Protein AF-A0A519UWL4-F1 (afdb_monomer_lite)

Radius of gyration: 13.78 Å; chains: 1; bounding box: 30×25×41 Å

Foldseek 3Di:
DALVVQLVVCVPPPQVLLSCLQSVVNVVCVVPVPDDDDCVVVVVVQVVDPSSNSSVNSVVVNVVVVVCLVPDPVNVVVVVVD

Secondary structure (DSSP, 8-state):
--HHHHHHHHTT-S-HHHHHHHHHHHHHHHH-TT----GGG-GGGTTTSHHHHHHHHHHHHHHHHHHHHHH-HHHHHHHTT-

Structure (mmCIF, N/CA/C/O backbone):
data_AF-A0A519UWL4-F1
#
_entry.id   AF-A0A519UWL4-F1
#
loop_
_atom_site.group_PDB
_atom_site.id
_atom_site.type_symbol
_atom_site.label_atom_id
_atom_site.label_alt_id
_atom_site.label_comp_id
_atom_site.label_asym_id
_atom_site.label_entity_id
_atom_site.label_seq_id
_atom_site.pdbx_PDB_ins_code
_atom_site.Cartn_x
_atom_site.Cartn_y
_atom_site.Cartn_z
_atom_site.occupancy
_atom_site.B_iso_or_equiv
_atom_site.auth_seq_id
_atom_site.auth_comp_id
_atom_site.auth_asym_id
_atom_site.auth_atom_id
_atom_site.pdbx_PDB_model_num
ATOM 1 N N . MET A 1 1 ? 2.203 0.869 -8.940 1.00 81.50 1 MET A N 1
ATOM 2 C CA . MET A 1 1 ? 2.348 -0.606 -9.128 1.00 81.50 1 MET A CA 1
ATOM 3 C C . MET A 1 1 ? 0.980 -1.290 -9.013 1.00 81.50 1 MET A C 1
ATOM 5 O O . MET A 1 1 ? -0.006 -0.572 -9.006 1.00 81.50 1 MET A O 1
ATOM 9 N N . ASN A 1 2 ? 0.882 -2.633 -8.986 1.00 87.62 2 ASN A N 1
ATOM 10 C CA . ASN A 1 2 ? -0.374 -3.345 -8.679 1.00 87.62 2 ASN A CA 1
ATOM 11 C C . ASN A 1 2 ? -0.427 -3.797 -7.203 1.00 87.62 2 ASN A C 1
ATOM 13 O O . ASN A 1 2 ? 0.584 -3.761 -6.498 1.00 87.62 2 ASN A O 1
ATOM 17 N N . PHE A 1 3 ? -1.593 -4.279 -6.758 1.00 92.44 3 PHE A N 1
ATOM 18 C CA . PHE A 1 3 ? -1.818 -4.654 -5.356 1.00 92.44 3 PHE A CA 1
ATOM 19 C C . PHE A 1 3 ? -0.907 -5.778 -4.842 1.00 92.44 3 PHE A C 1
ATOM 21 O O . PHE A 1 3 ? -0.559 -5.782 -3.662 1.00 92.44 3 PHE A O 1
ATOM 28 N N . LEU A 1 4 ? -0.503 -6.730 -5.696 1.00 94.44 4 LEU A N 1
ATOM 29 C CA . LEU A 1 4 ? 0.370 -7.831 -5.281 1.00 94.44 4 LEU A CA 1
ATOM 30 C C . LEU A 1 4 ? 1.752 -7.302 -4.917 1.00 94.44 4 LEU A C 1
ATOM 32 O O . LEU A 1 4 ? 2.286 -7.678 -3.878 1.00 94.44 4 LEU A O 1
ATOM 36 N N . SER A 1 5 ? 2.311 -6.399 -5.727 1.00 93.00 5 SER A N 1
ATOM 37 C CA . SER A 1 5 ? 3.599 -5.766 -5.431 1.00 93.00 5 SER A CA 1
ATOM 38 C C . SER A 1 5 ? 3.574 -5.087 -4.061 1.00 93.00 5 SER A C 1
ATOM 40 O O . SER A 1 5 ? 4.456 -5.324 -3.238 1.00 93.00 5 SER A O 1
ATOM 42 N N . HIS A 1 6 ? 2.523 -4.314 -3.782 1.00 95.06 6 HIS A N 1
ATOM 43 C CA . HIS A 1 6 ? 2.328 -3.653 -2.495 1.00 95.06 6 HIS A CA 1
ATOM 44 C C . HIS A 1 6 ? 2.176 -4.645 -1.333 1.00 95.06 6 HIS A C 1
ATOM 46 O O . HIS A 1 6 ? 2.819 -4.480 -0.297 1.00 95.06 6 HIS A O 1
ATOM 52 N N . TYR A 1 7 ? 1.400 -5.715 -1.520 1.00 96.31 7 TYR A N 1
ATOM 53 C CA . TYR A 1 7 ? 1.257 -6.780 -0.528 1.00 96.31 7 TYR A CA 1
ATOM 54 C C . TYR A 1 7 ? 2.596 -7.451 -0.195 1.00 96.31 7 TYR A C 1
ATOM 56 O O . TYR A 1 7 ? 2.912 -7.643 0.977 1.00 96.31 7 TYR A O 1
ATOM 64 N N . TYR A 1 8 ? 3.412 -7.791 -1.199 1.00 95.56 8 TYR A N 1
ATOM 65 C CA . TYR A 1 8 ? 4.674 -8.502 -0.975 1.00 95.56 8 TYR A CA 1
ATOM 66 C C . TYR A 1 8 ? 5.694 -7.695 -0.161 1.00 95.56 8 TYR A C 1
ATOM 68 O O . TYR A 1 8 ? 6.499 -8.311 0.539 1.00 95.56 8 TYR A O 1
ATOM 76 N N . PHE A 1 9 ? 5.637 -6.359 -0.179 1.00 92.75 9 PHE A N 1
ATOM 77 C CA . PHE A 1 9 ? 6.464 -5.522 0.698 1.00 92.75 9 PHE A CA 1
ATOM 78 C C . PHE A 1 9 ? 6.037 -5.578 2.173 1.00 92.75 9 PHE A C 1
ATOM 80 O O . PHE A 1 9 ? 6.877 -5.421 3.055 1.00 92.75 9 PHE A O 1
ATOM 87 N N . GLU A 1 10 ? 4.760 -5.842 2.453 1.00 94.62 10 GLU A N 1
ATOM 88 C CA . GLU A 1 10 ? 4.189 -5.821 3.808 1.00 94.62 10 GLU A CA 1
ATOM 89 C C . GLU A 1 10 ? 3.783 -7.206 4.336 1.00 94.62 10 GLU A C 1
ATOM 91 O O . GLU A 1 10 ? 3.385 -7.333 5.489 1.00 94.62 10 GLU A O 1
ATOM 96 N N . ARG A 1 11 ? 3.921 -8.277 3.546 1.00 94.81 11 ARG A N 1
ATOM 97 C CA . ARG A 1 11 ? 3.438 -9.642 3.863 1.00 94.81 11 ARG A CA 1
ATOM 98 C C . ARG A 1 11 ? 3.932 -10.245 5.184 1.00 94.81 11 ARG A C 1
ATOM 100 O O . ARG A 1 11 ? 3.364 -11.228 5.646 1.00 94.81 11 ARG A O 1
ATOM 107 N N . HIS A 1 12 ? 5.020 -9.721 5.745 1.00 96.38 12 HIS A N 1
ATOM 108 C CA . HIS A 1 12 ? 5.612 -10.183 7.005 1.00 96.38 12 HIS A CA 1
ATOM 109 C C . HIS A 1 12 ? 5.292 -9.261 8.189 1.00 96.38 12 HIS A C 1
ATOM 111 O O . HIS A 1 12 ? 5.796 -9.474 9.289 1.00 96.38 12 HIS A O 1
ATOM 117 N N . ASN A 1 13 ? 4.475 -8.230 7.978 1.00 95.62 13 ASN A N 1
ATOM 118 C CA . ASN A 1 13 ? 4.055 -7.324 9.030 1.00 95.62 13 ASN A CA 1
ATOM 119 C C . ASN A 1 13 ? 3.119 -8.053 10.009 1.00 95.62 13 ASN A C 1
ATOM 121 O O . ASN A 1 13 ? 2.145 -8.681 9.602 1.00 95.62 13 ASN A O 1
ATOM 125 N N . ALA A 1 14 ? 3.405 -7.970 11.308 1.00 96.44 14 ALA A N 1
ATOM 126 C CA . ALA A 1 14 ? 2.583 -8.610 12.336 1.00 96.44 14 ALA A CA 1
ATOM 127 C C . ALA A 1 14 ? 1.200 -7.950 12.495 1.00 96.44 14 ALA A C 1
ATOM 129 O O . ALA A 1 14 ? 0.276 -8.573 13.013 1.00 96.44 14 ALA A O 1
ATOM 130 N N . ASN A 1 15 ? 1.047 -6.698 12.051 1.00 97.19 15 ASN A N 1
ATOM 131 C CA . ASN A 1 15 ? -0.206 -5.963 12.135 1.00 97.19 15 ASN A CA 1
ATOM 132 C C . ASN A 1 15 ? -0.980 -6.061 10.810 1.00 97.19 15 ASN A C 1
ATOM 134 O O . ASN A 1 15 ? -0.645 -5.405 9.820 1.00 97.19 15 ASN A O 1
ATOM 138 N N . SER A 1 16 ? -2.060 -6.847 10.813 1.00 97.31 16 SER A N 1
ATOM 139 C CA . SER A 1 16 ? -2.937 -7.045 9.652 1.00 97.31 16 SER A CA 1
ATOM 140 C C . SER A 1 16 ? -3.585 -5.751 9.149 1.00 97.31 16 SER A C 1
ATOM 142 O O . SER A 1 16 ? -3.823 -5.625 7.947 1.00 97.31 16 SER A O 1
ATOM 144 N N . ASN A 1 17 ? -3.807 -4.764 10.024 1.00 98.19 17 ASN A N 1
ATOM 145 C CA . ASN A 1 17 ? -4.363 -3.465 9.646 1.00 98.19 17 ASN A CA 1
ATOM 146 C C . ASN A 1 17 ? -3.393 -2.659 8.770 1.00 98.19 17 ASN A C 1
ATOM 148 O O . ASN A 1 17 ? -3.822 -1.949 7.862 1.00 98.19 17 ASN A O 1
ATOM 152 N N . ILE A 1 18 ? -2.082 -2.811 8.984 1.00 98.00 18 ILE A N 1
ATOM 153 C CA . ILE A 1 18 ? -1.080 -2.193 8.108 1.00 98.00 18 ILE A CA 1
ATOM 154 C C . ILE A 1 18 ? -1.109 -2.867 6.736 1.00 98.00 18 ILE A C 1
ATOM 156 O O . ILE A 1 18 ? -1.168 -2.172 5.725 1.00 98.00 18 ILE A O 1
ATOM 160 N N . ILE A 1 19 ? -1.150 -4.204 6.696 1.00 97.88 19 ILE A N 1
ATOM 161 C CA . ILE A 1 19 ? -1.205 -4.963 5.437 1.00 97.88 19 ILE A CA 1
ATOM 162 C C . ILE A 1 19 ? -2.425 -4.547 4.610 1.00 97.88 19 ILE A C 1
ATOM 164 O O . ILE A 1 19 ? -2.277 -4.201 3.436 1.00 97.88 19 ILE A O 1
ATOM 168 N N . ILE A 1 20 ? -3.623 -4.544 5.212 1.00 97.44 20 ILE A N 1
ATOM 169 C CA . ILE A 1 20 ? -4.841 -4.148 4.494 1.00 97.44 20 ILE A CA 1
ATOM 170 C C . ILE A 1 20 ? -4.774 -2.678 4.076 1.00 97.44 20 ILE A C 1
ATOM 172 O O . ILE A 1 20 ? -5.106 -2.364 2.938 1.00 97.44 20 ILE A O 1
ATOM 176 N N . GLY A 1 21 ? -4.266 -1.788 4.937 1.00 97.62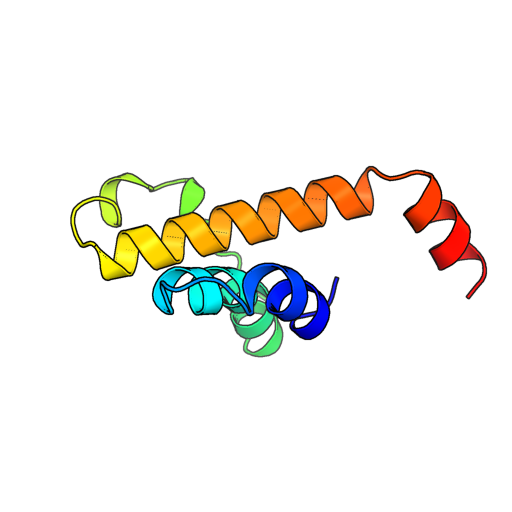 21 GLY A N 1
ATOM 177 C CA . GLY A 1 21 ? -4.088 -0.373 4.618 1.00 97.62 21 GLY A CA 1
ATOM 178 C C . GLY A 1 21 ? -3.174 -0.132 3.418 1.00 97.62 21 GLY A C 1
ATOM 179 O O . GLY A 1 21 ? -3.415 0.790 2.645 1.00 97.62 21 GLY A O 1
ATOM 180 N N . THR A 1 22 ? -2.157 -0.973 3.218 1.00 97.88 22 THR A N 1
ATOM 181 C CA . THR A 1 22 ? -1.233 -0.868 2.081 1.00 97.88 22 THR A CA 1
ATOM 182 C C . THR A 1 22 ? -1.852 -1.310 0.752 1.00 97.88 22 THR A C 1
ATOM 184 O O . THR A 1 22 ? -1.520 -0.739 -0.286 1.00 97.88 22 THR A O 1
ATOM 187 N N . VAL A 1 23 ? -2.769 -2.281 0.750 1.00 97.44 23 VAL A N 1
ATOM 188 C CA . VAL A 1 23 ? -3.443 -2.743 -0.486 1.00 97.44 23 VAL A CA 1
ATOM 189 C C . VAL A 1 23 ? -4.773 -2.032 -0.759 1.00 97.44 23 VAL A C 1
ATOM 191 O O . VAL A 1 23 ? -5.289 -2.079 -1.875 1.00 97.44 23 VAL A O 1
ATOM 194 N N . LEU A 1 24 ? -5.338 -1.352 0.243 1.00 97.12 24 LEU A N 1
ATOM 195 C CA . LEU A 1 24 ? -6.641 -0.696 0.149 1.00 97.12 24 LEU A CA 1
ATOM 196 C C . LEU A 1 24 ? -6.743 0.365 -0.965 1.00 97.12 24 LEU A C 1
ATOM 198 O O . LEU A 1 24 ? -7.793 0.400 -1.610 1.00 97.12 24 LEU A O 1
ATOM 202 N N . PRO A 1 25 ? -5.720 1.198 -1.252 1.00 96.81 25 PRO A N 1
ATOM 203 C CA . PRO A 1 25 ? -5.789 2.147 -2.365 1.00 96.81 25 PRO A CA 1
ATOM 204 C C . PRO A 1 25 ? -6.030 1.460 -3.715 1.00 96.81 25 PRO A C 1
ATOM 206 O O . PRO A 1 25 ? -6.893 1.895 -4.482 1.00 96.81 25 PRO A O 1
ATOM 209 N N . ASP A 1 26 ? -5.335 0.347 -3.969 1.00 96.00 26 ASP A N 1
ATOM 210 C CA . ASP A 1 26 ? -5.497 -0.435 -5.197 1.00 96.00 26 ASP A CA 1
ATOM 211 C C . ASP A 1 26 ? -6.896 -1.053 -5.273 1.00 96.00 26 ASP A C 1
ATOM 213 O O . ASP A 1 26 ? -7.542 -1.015 -6.320 1.00 96.00 26 ASP A O 1
ATOM 217 N N . PHE A 1 27 ? -7.407 -1.590 -4.159 1.00 96.25 27 PHE A N 1
ATOM 218 C CA . PHE A 1 27 ? -8.762 -2.144 -4.101 1.00 96.25 27 PHE A CA 1
ATOM 219 C C . PHE A 1 27 ? -9.833 -1.079 -4.333 1.00 96.25 27 PHE A C 1
ATOM 221 O O . PHE A 1 27 ? -10.754 -1.310 -5.113 1.00 96.25 27 PHE A O 1
ATOM 228 N N . ALA A 1 28 ? -9.698 0.096 -3.715 1.00 96.25 28 ALA A N 1
ATOM 229 C CA . ALA A 1 28 ? -10.627 1.204 -3.902 1.00 96.25 28 ALA A CA 1
ATOM 230 C C . ALA A 1 28 ? -10.670 1.651 -5.371 1.00 96.25 28 ALA A C 1
ATOM 232 O O . ALA A 1 28 ? -11.754 1.788 -5.935 1.00 96.25 28 ALA A O 1
ATOM 233 N N . LYS A 1 29 ? -9.504 1.803 -6.012 1.00 94.19 29 LYS A N 1
ATOM 234 C CA . LYS A 1 29 ? -9.404 2.169 -7.432 1.00 94.19 29 LYS A CA 1
ATOM 235 C C . LYS A 1 29 ? -9.918 1.087 -8.377 1.00 94.19 29 LYS A C 1
ATOM 237 O O . LYS A 1 29 ? -10.524 1.419 -9.396 1.00 94.19 29 LYS A O 1
ATOM 242 N N . ASN A 1 30 ? -9.708 -0.186 -8.043 1.00 94.12 30 ASN A N 1
ATOM 243 C CA . ASN A 1 30 ? -10.252 -1.307 -8.808 1.00 94.12 30 ASN A CA 1
ATOM 244 C C . ASN A 1 30 ? -11.778 -1.406 -8.684 1.00 94.12 30 ASN A C 1
ATOM 246 O O . ASN A 1 30 ? -12.440 -1.732 -9.667 1.00 94.12 30 ASN A O 1
ATOM 250 N N . ALA A 1 31 ? -12.340 -1.109 -7.508 1.00 96.31 31 ALA A N 1
ATOM 251 C CA . ALA A 1 31 ? -13.783 -1.102 -7.288 1.00 96.31 31 ALA A CA 1
ATOM 252 C C . ALA A 1 31 ? -14.466 0.080 -7.991 1.00 96.31 31 ALA A C 1
ATOM 254 O O . ALA A 1 31 ? -15.521 -0.087 -8.603 1.00 96.31 31 ALA A O 1
ATOM 255 N N . ASN A 1 32 ? -13.868 1.273 -7.919 1.00 96.88 32 ASN A N 1
ATOM 256 C CA . ASN A 1 32 ? -14.363 2.460 -8.601 1.00 96.88 32 ASN A CA 1
ATOM 257 C C . ASN A 1 32 ? -13.213 3.427 -8.936 1.00 96.88 32 ASN A C 1
ATOM 259 O O . ASN A 1 32 ? -12.547 3.975 -8.055 1.00 96.88 32 ASN A O 1
ATOM 263 N N . LYS A 1 33 ? -13.010 3.687 -10.233 1.00 93.50 33 LYS A N 1
ATOM 264 C CA . LYS A 1 33 ? -11.905 4.527 -10.724 1.00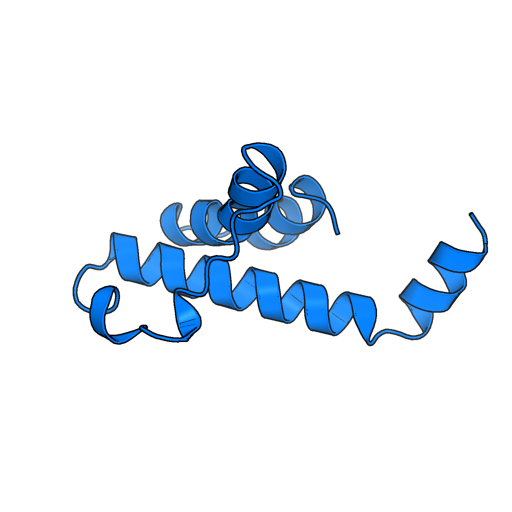 93.50 33 LYS A CA 1
ATOM 265 C C . LYS A 1 33 ? -12.041 6.003 -10.329 1.00 93.50 33 LYS A C 1
ATOM 267 O O . LYS A 1 33 ? -11.018 6.681 -10.177 1.00 93.50 33 LYS A O 1
ATOM 272 N N . ASP A 1 34 ? -13.267 6.473 -10.096 1.00 96.25 34 ASP A N 1
ATOM 273 C CA . ASP A 1 34 ? -13.580 7.866 -9.757 1.00 96.25 34 ASP A CA 1
ATOM 274 C C . ASP A 1 34 ? -13.318 8.187 -8.278 1.00 96.25 34 ASP A C 1
ATOM 276 O O . ASP A 1 34 ? -13.238 9.354 -7.886 1.00 96.25 34 ASP A O 1
ATOM 280 N N . TRP A 1 35 ? -13.127 7.169 -7.433 1.00 95.44 35 TRP A N 1
ATOM 281 C CA . TRP A 1 35 ? -12.819 7.375 -6.022 1.00 95.44 35 TRP A CA 1
ATOM 282 C C . TRP A 1 35 ? -11.406 7.912 -5.829 1.00 95.44 35 TRP A C 1
ATOM 284 O O . TRP A 1 35 ? -10.416 7.251 -6.137 1.00 95.44 35 TRP A O 1
ATOM 294 N N . ASN A 1 36 ? -11.306 9.119 -5.278 1.00 90.62 36 ASN A N 1
ATOM 295 C CA . ASN A 1 36 ? -10.048 9.773 -4.930 1.00 90.62 36 ASN A CA 1
ATOM 296 C C . ASN A 1 36 ? -10.007 10.008 -3.419 1.00 90.62 36 ASN A C 1
ATOM 298 O O . ASN A 1 36 ? -10.430 11.050 -2.921 1.00 90.62 36 ASN A O 1
ATOM 302 N N . LEU A 1 37 ? -9.544 8.993 -2.691 1.00 94.88 37 LEU A N 1
ATOM 303 C CA . LEU A 1 37 ? -9.478 8.996 -1.233 1.00 94.88 37 LEU A CA 1
ATOM 304 C C . LEU A 1 37 ? -8.128 9.545 -0.758 1.00 94.88 37 LEU A C 1
ATOM 306 O O . LEU A 1 37 ? -7.083 9.215 -1.317 1.00 94.88 37 LEU A O 1
ATOM 310 N N . TYR A 1 38 ? -8.155 10.364 0.296 1.00 95.75 38 TYR A N 1
ATOM 311 C CA . TYR A 1 38 ? -6.958 10.988 0.869 1.00 95.75 38 TYR A CA 1
ATOM 312 C C . TYR A 1 38 ? -6.970 10.953 2.408 1.00 95.75 38 TYR A C 1
ATOM 314 O O . TYR A 1 38 ? -6.957 12.014 3.036 1.00 95.75 38 TYR A O 1
ATOM 322 N N . PRO A 1 39 ? -7.016 9.771 3.050 1.00 95.56 39 PRO A N 1
ATOM 323 C CA . PRO A 1 39 ? -7.045 9.671 4.512 1.00 95.56 39 PRO A CA 1
ATOM 324 C C . PRO A 1 39 ? -5.835 10.344 5.183 1.00 95.56 39 PRO A C 1
ATOM 326 O O . PRO A 1 39 ? -5.977 10.916 6.258 1.00 95.56 39 PRO A O 1
ATOM 329 N N . GLN A 1 40 ? -4.681 10.405 4.510 1.00 95.75 40 GLN A N 1
ATOM 330 C CA . GLN A 1 40 ? -3.490 11.130 4.970 1.00 95.75 40 GLN A CA 1
ATOM 331 C C . GLN A 1 40 ? -3.663 12.656 5.066 1.00 95.75 40 GLN A C 1
ATOM 333 O O . GLN A 1 40 ? -2.793 13.337 5.592 1.00 95.75 40 GLN A O 1
ATOM 338 N N . LYS A 1 41 ? -4.748 13.224 4.525 1.00 96.62 41 LYS A N 1
ATOM 339 C CA . LYS A 1 41 ? -5.081 14.651 4.686 1.00 96.62 41 LYS A CA 1
ATOM 340 C C . LYS A 1 41 ? -5.983 14.921 5.895 1.00 96.62 41 LYS A C 1
ATOM 342 O O . LYS A 1 41 ? -6.252 16.080 6.188 1.00 96.62 41 LYS A O 1
ATOM 347 N N . SER A 1 42 ? -6.480 13.877 6.555 1.00 95.88 42 SER A N 1
ATOM 348 C CA . SER A 1 42 ? -7.342 13.970 7.739 1.00 95.88 42 SER A CA 1
ATOM 349 C C . SER A 1 42 ? -6.941 12.910 8.765 1.00 95.88 42 SER A C 1
ATOM 351 O O . SER A 1 42 ? -7.771 12.117 9.213 1.00 95.88 42 SER A O 1
ATOM 353 N N . GLU A 1 43 ? -5.642 12.846 9.075 1.00 96.69 43 GLU A N 1
ATOM 354 C CA . GLU A 1 43 ? -5.055 11.823 9.950 1.00 96.69 43 GLU A CA 1
ATOM 355 C C . GLU A 1 43 ? -5.719 11.812 11.332 1.00 96.69 43 GLU A C 1
ATOM 357 O O . GLU A 1 43 ? -5.960 10.747 11.897 1.00 96.69 43 GLU A O 1
ATOM 362 N N . GLU A 1 44 ? -6.119 12.984 11.831 1.00 96.88 44 GLU A N 1
ATOM 363 C CA . GLU A 1 44 ? -6.765 13.178 13.130 1.00 96.88 44 GLU A CA 1
ATOM 364 C C . GLU A 1 44 ? -8.024 12.323 13.335 1.00 96.88 44 GLU A C 1
ATOM 366 O O . GLU A 1 44 ? -8.385 12.017 14.471 1.00 96.88 44 GLU A O 1
ATOM 371 N N . LYS A 1 45 ? -8.677 11.897 12.247 1.00 96.44 45 LYS A N 1
ATOM 372 C CA . LYS A 1 45 ? -9.879 11.055 12.293 1.00 96.44 45 LYS A CA 1
ATOM 373 C C . LYS A 1 45 ? -9.581 9.582 12.564 1.00 96.44 45 LYS A C 1
ATOM 375 O O . LYS A 1 45 ? -10.499 8.861 12.932 1.00 96.44 45 LYS A O 1
ATOM 380 N N . PHE A 1 46 ? -8.336 9.146 12.376 1.00 96.00 46 PHE A N 1
ATOM 381 C CA . PHE A 1 46 ? -7.954 7.731 12.376 1.00 96.00 46 PHE A CA 1
ATOM 382 C C . PHE A 1 46 ? -6.936 7.375 13.467 1.00 96.00 46 PHE A C 1
ATOM 384 O O . PHE A 1 46 ? -6.766 6.202 13.770 1.00 96.00 46 PHE A O 1
A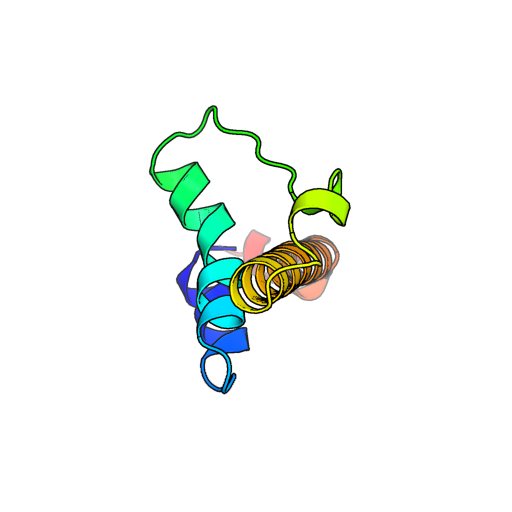TOM 391 N N . ILE A 1 47 ? -6.261 8.358 14.075 1.00 95.69 47 ILE A N 1
ATOM 392 C CA . ILE A 1 47 ? -5.180 8.105 15.049 1.00 95.69 47 ILE A CA 1
ATOM 393 C C . ILE A 1 47 ? -5.649 7.608 16.424 1.00 95.69 47 ILE A C 1
ATOM 395 O O . ILE A 1 47 ? -4.841 7.060 17.168 1.00 95.69 47 ILE A O 1
ATOM 399 N N . ASN A 1 48 ? -6.921 7.810 16.782 1.00 96.38 48 ASN A N 1
ATOM 400 C CA . ASN A 1 48 ? -7.429 7.495 18.125 1.00 96.38 48 ASN A CA 1
ATOM 401 C C . ASN A 1 48 ? -7.812 6.020 18.308 1.00 96.38 48 ASN A C 1
ATOM 403 O O . ASN A 1 48 ? -7.970 5.570 19.439 1.00 96.38 48 ASN A O 1
ATOM 407 N N . GLU A 1 49 ? -7.987 5.278 17.215 1.00 97.38 49 GLU A N 1
ATOM 408 C CA . GLU A 1 49 ? -8.320 3.857 17.237 1.00 97.38 49 GLU A CA 1
ATOM 409 C C . GLU A 1 49 ? -7.177 3.079 16.572 1.00 97.38 49 GLU A C 1
ATOM 411 O O . GLU A 1 49 ? -6.691 3.455 15.505 1.00 97.38 49 GLU A O 1
ATOM 416 N N . GLU A 1 50 ? -6.691 2.026 17.231 1.00 97.12 50 GLU A N 1
ATOM 417 C CA . GLU A 1 50 ? -5.457 1.340 16.839 1.00 97.12 50 GLU A CA 1
ATOM 418 C C . GLU A 1 50 ? -5.572 0.675 15.461 1.00 97.12 50 GLU A C 1
ATOM 420 O O . GLU A 1 50 ? -4.631 0.749 14.661 1.00 97.12 50 GLU A O 1
ATOM 425 N N . ALA A 1 51 ? -6.720 0.067 15.146 1.00 97.62 51 ALA A N 1
ATOM 426 C CA . ALA A 1 51 ? -6.922 -0.567 13.850 1.00 97.62 51 ALA A CA 1
ATOM 427 C C . ALA A 1 51 ? -6.979 0.468 12.716 1.00 97.62 51 ALA A C 1
ATOM 429 O O . ALA A 1 51 ? -6.293 0.312 11.703 1.00 97.62 51 ALA A O 1
ATOM 430 N N . GLN A 1 52 ? -7.715 1.565 12.897 1.00 97.88 52 GLN A N 1
ATOM 431 C CA . GLN A 1 52 ? -7.777 2.681 11.951 1.00 97.88 52 GLN A CA 1
ATOM 432 C C . GLN A 1 52 ? -6.412 3.341 11.750 1.00 97.88 52 GLN A C 1
ATOM 434 O O . GLN A 1 52 ? -6.028 3.622 10.611 1.00 97.88 52 GLN A O 1
ATOM 439 N N . ASN A 1 53 ? -5.645 3.531 12.823 1.00 98.31 53 ASN A N 1
ATOM 440 C CA . ASN A 1 53 ? -4.291 4.062 12.735 1.00 98.31 53 ASN A CA 1
ATOM 441 C C . ASN A 1 53 ? -3.376 3.104 11.954 1.00 98.31 53 ASN A C 1
ATOM 443 O O . ASN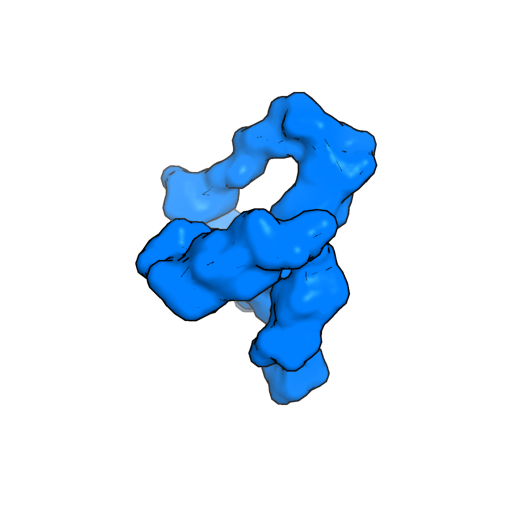 A 1 53 ? -2.616 3.533 11.088 1.00 98.31 53 ASN A O 1
ATOM 447 N N . GLY A 1 54 ? -3.499 1.792 12.183 1.00 98.25 54 GLY A N 1
ATOM 448 C CA . GLY A 1 54 ? -2.807 0.770 11.396 1.00 98.25 54 GLY A CA 1
ATOM 449 C C . GLY A 1 54 ? -3.121 0.868 9.899 1.00 98.25 54 GLY A C 1
ATOM 450 O O . GLY A 1 54 ? -2.201 0.874 9.078 1.00 98.25 54 GLY A O 1
ATOM 451 N N . ILE A 1 55 ? -4.398 1.037 9.543 1.00 98.38 55 ILE A N 1
ATOM 452 C CA . ILE A 1 55 ? -4.834 1.241 8.153 1.00 98.38 55 ILE A CA 1
ATOM 453 C C . ILE A 1 55 ? -4.217 2.516 7.567 1.00 98.38 55 ILE A C 1
ATOM 455 O O . ILE A 1 55 ? -3.683 2.485 6.457 1.00 98.38 55 ILE A O 1
ATOM 459 N N . LEU A 1 56 ? -4.235 3.627 8.309 1.00 98.38 56 LEU A N 1
ATOM 460 C CA . LEU A 1 56 ? -3.639 4.893 7.877 1.00 98.38 56 LEU A CA 1
ATOM 461 C C . LEU A 1 56 ? -2.125 4.762 7.647 1.00 98.38 56 LEU A C 1
ATOM 463 O O . LEU A 1 56 ? -1.601 5.264 6.649 1.00 98.38 56 LEU A O 1
ATOM 467 N N . ILE A 1 57 ? -1.417 4.061 8.535 1.00 98.19 57 ILE A N 1
ATOM 468 C CA . ILE A 1 57 ? 0.012 3.766 8.379 1.00 98.19 57 ILE A CA 1
ATOM 469 C C . ILE A 1 57 ? 0.242 2.971 7.093 1.00 98.19 57 ILE A C 1
ATOM 471 O O . ILE A 1 57 ? 1.090 3.358 6.285 1.00 98.19 57 ILE A O 1
ATOM 475 N N . GLY A 1 58 ? -0.526 1.901 6.874 1.00 98.00 58 GLY A N 1
ATOM 476 C CA . GLY A 1 58 ? -0.452 1.094 5.657 1.00 98.00 58 GLY A CA 1
ATOM 477 C C . GLY A 1 58 ? -0.676 1.921 4.392 1.00 98.00 58 GLY A C 1
ATOM 478 O O . GLY A 1 58 ? 0.108 1.825 3.443 1.00 98.00 58 GLY A O 1
ATOM 479 N N . TRP A 1 59 ? -1.673 2.808 4.413 1.00 98.12 59 TRP A N 1
ATOM 480 C CA . TRP A 1 59 ? -1.982 3.725 3.317 1.00 98.12 59 TRP A CA 1
ATOM 481 C C . TRP A 1 59 ? -0.813 4.666 3.007 1.00 98.12 59 TRP A C 1
ATOM 483 O O . TRP A 1 59 ? -0.413 4.834 1.856 1.00 98.12 59 TRP A O 1
ATOM 493 N N . LYS A 1 60 ? -0.208 5.273 4.035 1.00 97.81 60 LYS A N 1
ATOM 494 C CA . LYS A 1 60 ? 0.959 6.154 3.858 1.00 97.81 60 LYS A CA 1
ATOM 495 C C . LYS A 1 60 ? 2.166 5.390 3.304 1.00 97.81 60 LYS A C 1
ATOM 497 O O . LYS A 1 60 ? 2.922 5.951 2.510 1.00 97.81 60 LYS A O 1
ATOM 502 N N . ARG A 1 61 ? 2.343 4.115 3.671 1.00 97.25 61 ARG A N 1
ATOM 503 C CA . ARG A 1 61 ? 3.399 3.258 3.105 1.00 97.25 61 ARG A CA 1
ATOM 504 C C . ARG A 1 61 ? 3.174 2.953 1.629 1.00 97.25 61 ARG A C 1
ATOM 506 O O . ARG A 1 61 ? 4.133 3.066 0.872 1.00 97.25 61 ARG A O 1
ATOM 513 N N . HIS A 1 62 ? 1.937 2.664 1.219 1.00 97.25 62 HIS A N 1
ATOM 514 C CA . HIS A 1 62 ? 1.579 2.523 -0.197 1.00 97.25 62 HIS A CA 1
ATOM 515 C C . HIS A 1 62 ? 2.022 3.755 -0.997 1.00 97.25 62 HIS A C 1
ATOM 517 O O . HIS A 1 62 ? 2.800 3.630 -1.939 1.00 97.25 62 HIS A O 1
ATOM 523 N N . LEU A 1 63 ? 1.629 4.958 -0.553 1.00 96.25 63 LEU A N 1
ATOM 524 C CA . LEU A 1 63 ? 1.997 6.212 -1.227 1.00 96.25 63 LEU A CA 1
ATOM 525 C C . LEU A 1 63 ? 3.517 6.396 -1.332 1.00 96.25 63 LEU A C 1
ATOM 527 O O . LEU A 1 63 ? 4.022 6.828 -2.366 1.00 96.25 63 LEU A O 1
ATOM 531 N N . LYS A 1 64 ? 4.255 6.058 -0.268 1.00 95.31 64 LYS A N 1
ATOM 532 C CA . LYS A 1 64 ? 5.719 6.154 -0.249 1.00 95.31 64 LYS A CA 1
ATOM 533 C C . LYS A 1 64 ? 6.366 5.187 -1.240 1.00 95.31 64 LYS A C 1
ATOM 535 O O . LYS A 1 64 ? 7.310 5.563 -1.929 1.00 95.31 64 LYS A O 1
ATOM 540 N N . VAL A 1 65 ? 5.880 3.951 -1.297 1.00 93.50 65 VAL A N 1
ATOM 541 C CA . VAL A 1 65 ? 6.387 2.921 -2.207 1.00 93.50 65 VAL A CA 1
ATOM 542 C C . VAL A 1 65 ? 6.113 3.305 -3.660 1.00 93.50 65 VAL A C 1
ATOM 544 O O . VAL A 1 65 ? 7.032 3.256 -4.476 1.00 93.50 65 VAL A O 1
ATOM 547 N N . ASP A 1 66 ? 4.905 3.775 -3.969 1.00 93.44 66 ASP A N 1
ATOM 548 C CA . ASP A 1 66 ? 4.584 4.288 -5.299 1.00 93.44 66 ASP A CA 1
ATOM 549 C C . ASP A 1 66 ? 5.472 5.485 -5.659 1.00 93.44 66 ASP A C 1
ATOM 551 O O . ASP A 1 66 ? 6.016 5.532 -6.759 1.00 93.44 66 ASP A O 1
ATOM 555 N N . GLN A 1 67 ? 5.688 6.435 -4.745 1.00 92.75 67 GLN A N 1
ATOM 556 C CA . GLN A 1 67 ? 6.589 7.562 -4.997 1.00 92.75 67 GLN A CA 1
ATOM 557 C C . GLN A 1 67 ? 8.011 7.088 -5.330 1.00 92.75 67 GLN A C 1
ATOM 559 O O . GLN A 1 67 ? 8.593 7.552 -6.310 1.00 92.75 67 GLN A O 1
ATOM 564 N N . LEU A 1 68 ? 8.558 6.154 -4.545 1.00 90.69 68 LEU A N 1
ATOM 565 C CA . LEU A 1 68 ? 9.886 5.586 -4.786 1.00 90.69 68 LEU A CA 1
ATOM 566 C C . LEU A 1 68 ? 9.957 4.902 -6.153 1.00 90.69 68 LEU A C 1
ATOM 568 O O . LEU A 1 68 ? 10.901 5.147 -6.902 1.00 90.69 68 LEU A O 1
ATOM 572 N N . PHE A 1 69 ? 8.943 4.108 -6.499 1.00 88.81 69 PHE A N 1
ATOM 573 C CA . PHE A 1 69 ? 8.875 3.407 -7.776 1.00 88.81 69 PHE A CA 1
ATOM 574 C C . PHE A 1 69 ? 8.862 4.381 -8.959 1.00 88.81 69 PHE A C 1
ATOM 576 O O . PHE A 1 69 ? 9.694 4.261 -9.854 1.00 88.81 69 PHE A O 1
ATOM 583 N N . HIS A 1 70 ? 7.990 5.394 -8.931 1.00 86.88 70 HIS A N 1
ATOM 584 C CA . HIS A 1 70 ? 7.886 6.381 -10.011 1.00 86.88 70 HIS A CA 1
ATOM 585 C C . HIS A 1 70 ? 9.098 7.326 -10.094 1.00 86.88 70 HIS A C 1
ATOM 587 O O . HIS A 1 70 ? 9.372 7.867 -11.160 1.00 86.88 70 HIS A O 1
ATOM 593 N N . SER A 1 71 ? 9.830 7.531 -8.994 1.00 89.62 71 SER A N 1
ATOM 594 C CA . SER A 1 71 ? 11.056 8.350 -8.977 1.00 89.62 71 SER A CA 1
ATOM 595 C C . SER A 1 71 ? 12.330 7.597 -9.381 1.00 89.62 71 SER A C 1
ATOM 597 O O . SER A 1 71 ? 13.381 8.211 -9.555 1.00 89.62 71 SER A O 1
ATOM 599 N N . SER A 1 72 ? 12.268 6.270 -9.491 1.00 90.88 72 SER A N 1
ATOM 600 C CA . SER A 1 72 ? 13.440 5.436 -9.737 1.00 90.88 72 SER A CA 1
ATOM 601 C C . SER A 1 72 ? 13.777 5.377 -11.221 1.00 90.88 72 SER A C 1
ATOM 603 O O . SER A 1 72 ? 12.994 4.870 -12.026 1.00 90.88 72 SER A O 1
ATOM 605 N N . VAL A 1 73 ? 14.991 5.815 -11.565 1.00 91.50 73 VAL A N 1
ATOM 606 C CA . VAL A 1 73 ? 15.536 5.709 -12.929 1.00 91.50 73 VAL A CA 1
ATOM 607 C C . VAL A 1 73 ? 15.549 4.255 -13.396 1.00 91.50 73 VAL A C 1
ATOM 609 O O . VAL A 1 73 ? 15.086 3.968 -14.492 1.00 91.50 73 VAL A O 1
ATOM 612 N N . PHE A 1 74 ? 15.977 3.327 -12.534 1.00 90.94 74 PHE A N 1
ATOM 613 C CA . PHE A 1 74 ? 16.007 1.899 -12.853 1.00 90.94 74 PHE A CA 1
ATOM 614 C C . PHE A 1 74 ? 14.627 1.372 -13.271 1.00 90.94 74 PHE A C 1
ATOM 616 O O . PHE A 1 74 ? 14.496 0.712 -14.298 1.00 90.94 74 PHE A O 1
ATOM 623 N N . PHE A 1 75 ? 13.578 1.686 -12.501 1.00 85.00 75 PHE A N 1
ATOM 624 C CA . PHE A 1 75 ? 12.233 1.213 -12.831 1.00 85.00 75 PHE A CA 1
ATOM 625 C C . PHE A 1 75 ? 11.684 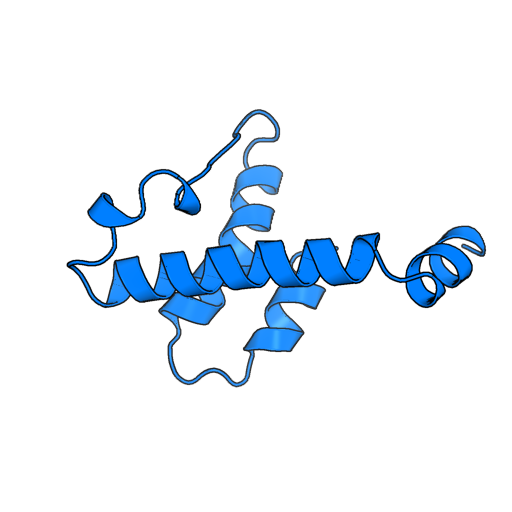1.889 -14.089 1.00 85.00 75 PHE A C 1
ATOM 627 O O . PHE A 1 75 ? 11.025 1.218 -14.881 1.00 85.00 75 PHE A O 1
ATOM 634 N N . ALA A 1 76 ? 11.976 3.173 -14.307 1.00 85.19 76 ALA A N 1
ATOM 635 C CA . ALA A 1 76 ? 11.593 3.869 -15.532 1.00 85.19 76 ALA A CA 1
ATOM 636 C C . ALA A 1 76 ? 12.241 3.238 -16.778 1.00 85.19 76 ALA A C 1
ATOM 638 O O . ALA A 1 76 ? 11.548 2.980 -17.761 1.00 85.19 76 ALA A O 1
ATOM 639 N N . GLU A 1 77 ? 13.541 2.940 -16.721 1.00 92.62 77 GLU A N 1
ATOM 640 C CA . GLU A 1 77 ? 14.292 2.338 -17.827 1.00 92.62 77 GLU A CA 1
ATOM 641 C C . GLU A 1 77 ? 13.832 0.912 -18.143 1.00 92.62 77 GLU A C 1
ATOM 643 O O . GLU A 1 77 ?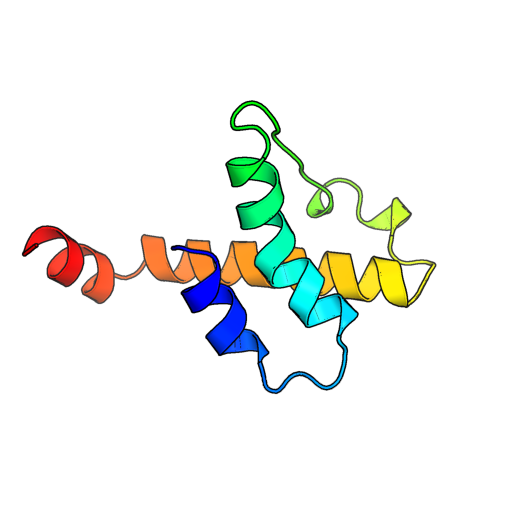 13.615 0.588 -19.308 1.00 92.62 77 GLU A O 1
ATOM 648 N N . GLU A 1 78 ? 13.652 0.057 -17.133 1.00 90.06 78 GLU A N 1
ATOM 649 C CA . GLU A 1 78 ? 13.216 -1.329 -17.354 1.00 90.06 78 GLU A CA 1
ATOM 650 C C . GLU A 1 78 ? 11.748 -1.420 -17.789 1.00 90.06 78 GLU A C 1
ATOM 652 O O . GLU A 1 78 ? 11.406 -2.253 -18.625 1.00 90.06 78 GLU A O 1
ATOM 657 N N . THR A 1 79 ? 10.878 -0.535 -17.289 1.00 82.88 79 THR A N 1
ATOM 658 C CA . THR A 1 79 ? 9.468 -0.509 -17.717 1.00 82.88 79 THR A CA 1
ATOM 659 C C . THR A 1 79 ? 9.328 -0.042 -19.168 1.00 82.88 79 THR A C 1
ATOM 661 O O . THR A 1 79 ? 8.451 -0.527 -19.870 1.00 82.88 79 THR A O 1
ATOM 664 N N . ALA A 1 80 ? 10.194 0.861 -19.644 1.00 86.75 80 ALA A N 1
ATOM 665 C CA . ALA A 1 80 ? 10.169 1.350 -21.027 1.00 86.75 80 ALA A CA 1
ATOM 666 C C . ALA A 1 80 ? 10.672 0.329 -22.069 1.00 86.75 80 ALA A C 1
ATOM 668 O O . ALA A 1 80 ? 10.505 0.554 -23.266 1.00 86.75 80 ALA A O 1
ATOM 669 N N . LYS A 1 81 ? 11.318 -0.762 -21.634 1.00 89.81 81 LYS A N 1
ATOM 670 C CA . LYS A 1 81 ? 11.795 -1.849 -22.510 1.00 89.81 81 LYS A CA 1
ATOM 671 C C . LYS A 1 81 ? 10.723 -2.906 -22.812 1.00 89.81 81 LYS A C 1
ATOM 673 O O . LYS A 1 81 ? 10.956 -3.738 -23.689 1.00 89.81 81 LYS A O 1
ATOM 678 N N . LEU A 1 82 ? 9.619 -2.909 -22.060 1.00 68.12 82 LEU A N 1
ATOM 679 C CA . LEU A 1 82 ? 8.469 -3.811 -22.217 1.00 68.12 82 LEU A CA 1
ATOM 680 C C . LEU A 1 82 ? 7.480 -3.270 -23.254 1.00 68.12 82 LEU A C 1
ATOM 682 O O . LEU A 1 82 ? 6.908 -4.114 -23.979 1.00 68.12 82 LEU A O 1
#

Sequence (82 aa):
MNFLSHYYFERHNANSNIIIGTVLPDFAKNANKDWNLYPQKSEEKFINEEAQNGILIGWKRHLKVDQLFHSSVFFAEETAKL

pLDDT: mean 94.25, std 4.75, range [68.12, 98.38]